Protein AF-A0A1J3ETH7-F1 (afdb_monomer)

Foldseek 3Di:
DVVVVVVCVVPPDDPDPDPDPDPDDPPPVPPPPPLPVVCVQPVPDDPPADEAELVCCVVPDLVVQLAHQHYEAECDADQEVLVVCVVSNHQQHQYYAHYQHANHQEHDEDDPPPPPRSNQLVRHAEYHYEQHANHAEPYPQPDDRSNPNHNYYYYYNHPNHNDYGD

Structure (mmCIF, N/CA/C/O backbone):
data_AF-A0A1J3ETH7-F1
#
_entry.id   AF-A0A1J3ETH7-F1
#
loop_
_atom_site.group_PDB
_atom_site.id
_atom_site.type_symbol
_atom_site.label_atom_id
_atom_site.label_alt_id
_atom_sit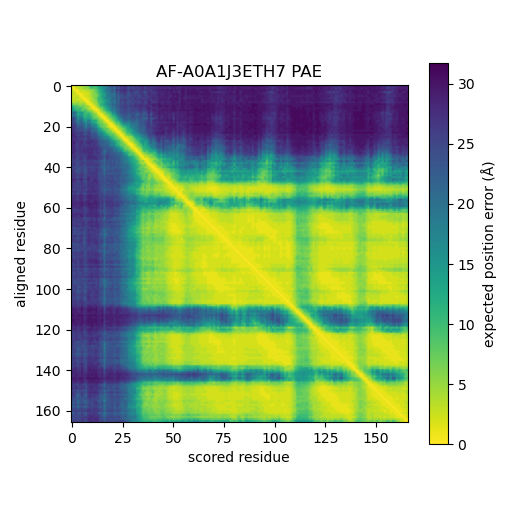e.label_comp_id
_atom_site.label_asym_id
_atom_site.label_entity_id
_atom_site.label_seq_id
_atom_site.pdbx_PDB_ins_code
_atom_site.Cartn_x
_atom_site.Cartn_y
_atom_site.Cartn_z
_atom_site.occupancy
_atom_site.B_iso_or_equiv
_atom_site.auth_seq_id
_atom_site.auth_comp_id
_atom_site.auth_asym_id
_atom_site.auth_atom_id
_atom_site.pdbx_PDB_model_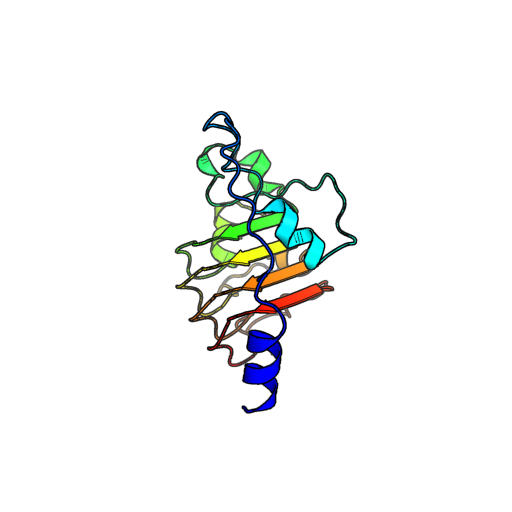num
ATOM 1 N N . TRP A 1 1 ? -3.336 -24.137 -30.878 1.00 49.41 1 TRP A N 1
ATOM 2 C CA . TRP A 1 1 ? -3.642 -23.122 -31.910 1.00 49.41 1 TRP A CA 1
ATOM 3 C C . TRP A 1 1 ? -4.852 -23.466 -32.776 1.00 49.41 1 TRP A C 1
ATOM 5 O O . TRP A 1 1 ? -5.642 -22.566 -33.024 1.00 49.41 1 TRP A O 1
ATOM 15 N N . SER A 1 2 ? -5.072 -24.723 -33.181 1.00 51.44 2 SER A N 1
ATOM 16 C CA . SER A 1 2 ? -6.258 -25.099 -33.978 1.00 51.44 2 SER A CA 1
ATOM 17 C C . SER A 1 2 ? -7.585 -25.010 -33.206 1.00 51.44 2 SER A C 1
ATOM 19 O O . SER A 1 2 ? -8.550 -24.473 -33.730 1.00 51.44 2 SER A O 1
ATOM 21 N N . GLN A 1 3 ? -7.599 -25.400 -31.926 1.00 45.50 3 GLN A N 1
ATOM 22 C CA . GLN A 1 3 ? -8.806 -25.363 -31.079 1.00 45.50 3 GLN A CA 1
ATOM 23 C C . GLN A 1 3 ? -9.311 -23.940 -30.767 1.00 45.50 3 GLN A C 1
ATOM 25 O O . GLN A 1 3 ? -10.499 -23.734 -30.568 1.00 45.50 3 GLN A O 1
ATOM 30 N N . ILE A 1 4 ? -8.430 -22.931 -30.777 1.00 52.50 4 ILE A N 1
ATOM 31 C CA . ILE A 1 4 ? -8.812 -21.529 -30.515 1.00 52.50 4 ILE A CA 1
ATOM 32 C C . ILE A 1 4 ? -9.538 -20.921 -31.726 1.00 52.50 4 ILE A C 1
ATOM 34 O O . ILE A 1 4 ? -10.464 -20.133 -31.563 1.00 52.50 4 ILE A O 1
ATOM 38 N N . LYS A 1 5 ? -9.150 -21.307 -32.950 1.00 57.06 5 LYS A N 1
ATOM 39 C CA . LYS A 1 5 ? -9.816 -20.839 -34.177 1.00 57.06 5 LYS A CA 1
ATOM 40 C C . LYS A 1 5 ? -11.218 -21.426 -34.336 1.00 57.06 5 LYS A C 1
ATOM 42 O O . LYS A 1 5 ? -12.090 -20.752 -34.869 1.00 57.06 5 LYS A O 1
ATOM 47 N N . GLU A 1 6 ? -11.430 -22.646 -33.855 1.00 52.25 6 GLU A N 1
ATOM 48 C CA . GLU A 1 6 ? -12.721 -23.334 -33.930 1.00 52.25 6 GLU A CA 1
ATOM 49 C C . GLU A 1 6 ? -13.767 -22.677 -33.009 1.00 52.25 6 GLU A C 1
ATOM 51 O O . GLU A 1 6 ? -14.891 -22.425 -33.441 1.00 52.25 6 GLU A O 1
ATOM 56 N N . CYS A 1 7 ? -13.365 -22.243 -31.806 1.00 49.44 7 CYS A N 1
ATOM 57 C CA . CYS A 1 7 ? -14.231 -21.472 -30.903 1.00 49.44 7 CYS A CA 1
ATOM 58 C C . CYS A 1 7 ? -14.661 -20.106 -31.474 1.00 49.44 7 CYS A C 1
ATOM 60 O O . CYS A 1 7 ? -15.768 -19.653 -31.197 1.00 49.44 7 CYS A O 1
ATOM 62 N N . LEU A 1 8 ? -13.813 -19.455 -32.280 1.00 53.03 8 LEU A N 1
ATOM 63 C CA . LEU A 1 8 ? -14.123 -18.163 -32.913 1.00 53.03 8 LEU A CA 1
ATOM 64 C C . LEU A 1 8 ? -15.029 -18.299 -34.147 1.00 53.03 8 LEU A C 1
ATOM 66 O O . LEU A 1 8 ? -15.673 -17.331 -34.538 1.00 53.03 8 LEU A O 1
ATOM 70 N N . ALA A 1 9 ? -15.084 -19.482 -34.762 1.00 60.03 9 ALA A N 1
ATOM 71 C CA . ALA A 1 9 ? -15.907 -19.735 -35.943 1.00 60.03 9 ALA A CA 1
ATOM 72 C C . ALA A 1 9 ? -17.352 -20.145 -35.599 1.00 60.03 9 ALA A C 1
ATOM 74 O O . ALA A 1 9 ? -18.245 -19.930 -36.414 1.00 60.03 9 ALA A O 1
ATOM 75 N N . MET A 1 10 ? -17.595 -20.721 -34.412 1.00 49.00 10 MET A N 1
ATOM 76 C CA . MET A 1 10 ? -18.926 -21.210 -34.012 1.00 49.00 10 MET A CA 1
ATOM 77 C C . MET A 1 10 ? -19.782 -20.201 -33.224 1.00 49.00 10 MET A C 1
ATOM 79 O O . MET A 1 10 ? -20.972 -20.446 -33.057 1.00 49.00 10 MET A O 1
ATOM 83 N N . ASN A 1 11 ? -19.225 -19.064 -32.789 1.00 53.97 11 ASN A N 1
ATOM 84 C CA . ASN A 1 11 ? -19.966 -17.977 -32.131 1.00 53.97 11 ASN A CA 1
ATOM 85 C C . ASN A 1 11 ? -19.739 -16.647 -32.872 1.00 53.97 11 ASN A C 1
ATOM 87 O O . ASN A 1 11 ? -18.816 -15.909 -32.525 1.00 53.97 11 ASN A O 1
ATOM 91 N N . PRO A 1 12 ? -20.556 -16.304 -33.887 1.00 49.19 12 PRO A N 1
ATOM 92 C CA . PRO A 1 12 ? -20.495 -14.980 -34.507 1.00 49.19 12 PRO A CA 1
ATOM 93 C C . PRO A 1 12 ? -21.038 -13.877 -33.584 1.00 49.19 12 PRO A C 1
ATOM 95 O O . PRO A 1 12 ? -20.767 -12.702 -33.814 1.00 49.19 12 PRO A O 1
ATOM 98 N N . GLU A 1 13 ? -21.743 -14.239 -32.510 1.00 48.03 13 GLU A N 1
ATOM 99 C CA . GLU A 1 13 ? -22.088 -13.323 -31.426 1.00 48.03 13 GLU A CA 1
ATOM 100 C C . GLU A 1 13 ? -21.038 -13.421 -30.320 1.00 48.03 13 GLU A C 1
ATOM 102 O O . GLU A 1 13 ? -21.177 -14.144 -29.332 1.00 48.03 13 GLU A O 1
ATOM 107 N N . GLY A 1 14 ? -19.945 -12.678 -30.506 1.00 40.25 14 GLY A N 1
ATOM 108 C CA . GLY A 1 14 ? -19.136 -12.249 -29.374 1.00 40.25 14 GLY A CA 1
ATOM 109 C C . GLY A 1 14 ? -20.053 -11.578 -28.354 1.00 40.25 14 GLY A C 1
ATOM 110 O O . GLY A 1 14 ? -20.949 -10.828 -28.734 1.00 40.25 14 GLY A O 1
ATOM 111 N N . SER A 1 15 ? -19.851 -11.883 -27.072 1.00 41.44 15 SER A N 1
ATOM 112 C CA . SER A 1 15 ? -20.578 -11.294 -25.946 1.00 41.44 15 SER A CA 1
ATOM 113 C C . SER A 1 15 ? -20.813 -9.800 -26.179 1.00 41.44 15 SER A C 1
ATOM 115 O O . SER A 1 15 ? -19.873 -9.003 -26.146 1.00 41.44 15 SER A O 1
ATOM 117 N N . ASN A 1 16 ? -22.066 -9.463 -26.485 1.00 34.25 16 ASN A N 1
ATOM 118 C CA . ASN A 1 16 ? -22.495 -8.130 -26.867 1.00 34.25 16 ASN A CA 1
ATOM 119 C C . ASN A 1 16 ? -22.172 -7.141 -25.741 1.00 34.2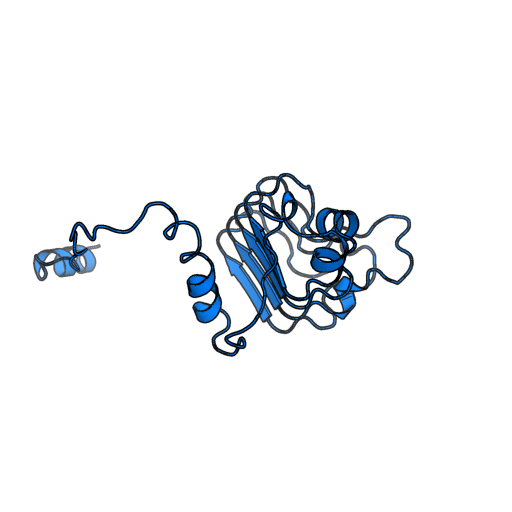5 16 ASN A C 1
ATOM 121 O O . ASN A 1 16 ? -22.785 -7.171 -24.674 1.00 34.25 16 ASN A O 1
ATOM 125 N N . PHE A 1 17 ? -21.235 -6.229 -25.997 1.00 31.44 17 PHE A N 1
ATOM 126 C CA . PHE A 1 17 ? -21.216 -4.946 -25.309 1.00 31.44 17 PHE A CA 1
ATOM 127 C C . PHE A 1 17 ? -22.456 -4.180 -25.772 1.00 31.44 17 PHE A C 1
ATOM 129 O O . PHE A 1 17 ? -22.532 -3.728 -26.914 1.00 31.44 17 PHE A O 1
ATOM 136 N N . SER A 1 18 ? -23.457 -4.083 -24.900 1.00 33.97 18 SER A N 1
ATOM 137 C CA . SER A 1 18 ? -24.634 -3.257 -25.151 1.00 33.97 18 SER A CA 1
ATOM 138 C C . SER A 1 18 ? -24.224 -1.784 -25.158 1.00 33.97 18 SER A C 1
ATOM 140 O O . SER A 1 18 ? -24.093 -1.163 -24.108 1.00 33.97 18 SER A O 1
ATOM 142 N N . ASN A 1 19 ? -24.044 -1.220 -26.353 1.00 38.97 19 ASN A N 1
ATOM 143 C CA . ASN A 1 19 ? -24.020 0.222 -26.572 1.00 38.97 19 ASN A CA 1
ATOM 144 C C . ASN A 1 19 ? -25.466 0.740 -26.585 1.00 38.97 19 ASN A C 1
ATOM 146 O O . ASN A 1 19 ? -26.076 0.888 -27.645 1.00 38.97 19 ASN A O 1
ATOM 150 N N . GLN A 1 20 ? -26.030 1.002 -25.409 1.00 33.03 20 GLN A N 1
ATOM 151 C CA . GLN A 1 20 ? -27.179 1.899 -25.272 1.00 33.03 20 GLN A CA 1
ATOM 152 C C . GLN A 1 20 ? -26.653 3.258 -24.787 1.00 33.03 20 GLN A C 1
ATOM 154 O O . GLN A 1 20 ? -25.864 3.279 -23.843 1.00 33.03 20 GLN A O 1
ATOM 159 N N . PRO A 1 21 ? -27.044 4.390 -25.403 1.00 35.97 21 PRO A N 1
ATOM 160 C CA . PRO A 1 21 ? -26.697 5.703 -24.885 1.00 35.97 21 PRO A CA 1
ATOM 161 C C . PRO A 1 21 ? -27.645 6.005 -23.724 1.00 35.97 21 PRO A C 1
ATOM 163 O O . PRO A 1 21 ? -28.714 6.591 -23.905 1.00 35.97 21 PRO A O 1
ATOM 166 N N . GLU A 1 22 ? -27.283 5.547 -22.531 1.00 35.84 22 GLU A N 1
ATOM 167 C CA . GLU A 1 22 ? -27.971 5.946 -21.313 1.00 35.84 22 GLU A CA 1
ATOM 168 C C . GLU A 1 22 ? -27.551 7.389 -21.004 1.00 35.84 22 GLU A C 1
ATOM 170 O O . GLU A 1 22 ? -26.374 7.708 -20.860 1.00 35.84 22 GLU A O 1
ATOM 175 N N . LYS A 1 23 ? -28.520 8.308 -21.036 1.00 45.91 23 LYS A N 1
ATOM 176 C CA . LYS A 1 23 ? -28.316 9.703 -20.644 1.00 45.91 23 LYS A CA 1
ATOM 177 C C . LYS A 1 23 ? -28.103 9.739 -19.135 1.00 45.91 23 LYS A C 1
ATOM 179 O O . LYS A 1 23 ? -29.077 9.793 -18.388 1.00 45.91 23 LYS A O 1
ATOM 184 N N . THR A 1 24 ? -26.855 9.728 -18.702 1.00 31.91 24 THR A N 1
ATOM 185 C CA . THR A 1 24 ? -26.482 9.878 -17.296 1.00 31.91 24 THR A CA 1
ATOM 186 C C . THR A 1 24 ? -25.754 11.196 -17.089 1.00 31.91 24 THR A C 1
ATOM 188 O O . THR A 1 24 ? -24.797 11.524 -17.785 1.00 31.91 24 THR A O 1
ATOM 191 N N . ASP A 1 25 ? -26.257 11.985 -16.139 1.00 36.97 25 ASP A N 1
ATOM 192 C CA . ASP A 1 25 ? -25.649 13.230 -15.685 1.00 36.97 25 ASP A CA 1
ATOM 193 C C . ASP A 1 25 ? -24.149 13.026 -15.402 1.00 36.97 25 ASP A C 1
ATOM 195 O O . ASP A 1 25 ? -23.772 12.220 -14.540 1.00 36.97 25 ASP A O 1
ATOM 199 N N . GLU A 1 26 ? -23.311 13.817 -16.087 1.00 38.69 26 GLU A N 1
ATOM 200 C CA . GLU A 1 26 ? -21.830 13.811 -16.112 1.00 38.69 26 GLU A CA 1
ATOM 201 C C . GLU A 1 26 ? -21.140 13.855 -14.731 1.00 38.69 26 GLU A C 1
ATOM 203 O O . GLU A 1 26 ? -19.913 13.804 -14.625 1.00 38.69 26 GLU A O 1
ATOM 208 N N . LYS A 1 27 ? -21.899 13.952 -13.638 1.00 36.97 27 LYS A N 1
ATOM 209 C CA . LYS A 1 27 ? -21.380 14.078 -12.276 1.00 36.97 27 LYS A CA 1
ATOM 210 C C . LYS A 1 27 ? -21.296 12.754 -11.506 1.00 36.97 27 LYS A C 1
ATOM 212 O O . LYS A 1 27 ? -20.643 12.721 -10.466 1.00 36.97 27 LYS A O 1
ATOM 217 N N . SER A 1 28 ? -21.909 11.672 -11.994 1.00 33.81 28 SER A N 1
ATOM 218 C CA . SER A 1 28 ? -22.014 10.397 -11.254 1.00 33.81 28 SER A CA 1
ATOM 219 C C . SER A 1 28 ? -21.065 9.281 -11.732 1.00 33.81 28 SER A C 1
ATOM 221 O O . SER A 1 28 ? -20.721 8.392 -10.953 1.00 33.81 28 SER A O 1
ATOM 223 N N . GLU A 1 29 ? -20.526 9.364 -12.952 1.00 36.09 29 GLU A N 1
ATOM 224 C CA . GLU A 1 29 ? -19.730 8.281 -13.567 1.00 36.09 29 GLU A CA 1
ATOM 225 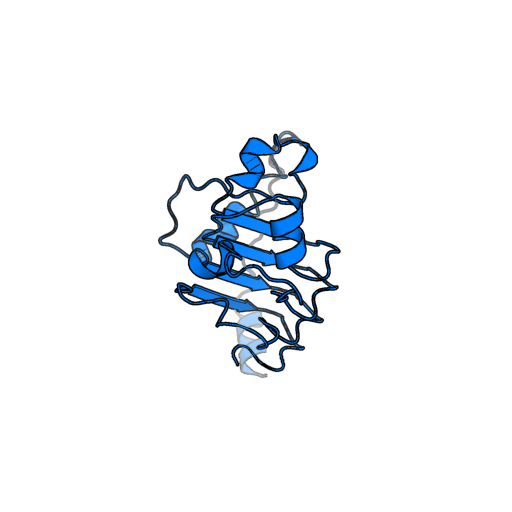C C . GLU A 1 29 ? -18.287 8.145 -13.045 1.00 36.09 29 GLU A C 1
ATOM 227 O O . GLU A 1 29 ? -17.613 7.147 -13.299 1.00 36.09 29 GLU A O 1
ATOM 232 N N . LYS A 1 30 ? -17.788 9.091 -12.240 1.00 35.44 30 LYS A N 1
ATOM 233 C CA . LYS A 1 30 ? -16.411 9.033 -11.705 1.00 35.44 30 LYS A CA 1
ATOM 234 C C . LYS A 1 30 ? -16.260 8.345 -10.348 1.00 35.44 30 LYS A C 1
ATOM 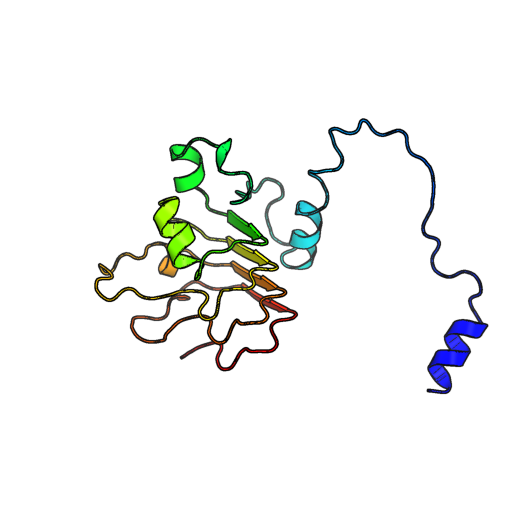236 O O . LYS A 1 30 ? -15.156 8.346 -9.800 1.00 35.44 30 LYS A O 1
ATOM 241 N N . LEU A 1 31 ? -17.328 7.788 -9.778 1.00 37.19 31 LEU A N 1
ATOM 242 C CA . LEU A 1 31 ? -17.300 7.216 -8.423 1.00 37.19 31 LEU A CA 1
ATOM 243 C C . LEU A 1 31 ? -17.563 5.703 -8.357 1.00 37.19 31 LEU A C 1
ATOM 245 O O . LEU A 1 31 ? -17.271 5.093 -7.334 1.00 37.19 31 LEU A O 1
ATOM 249 N N . VAL A 1 32 ? -18.047 5.068 -9.430 1.00 37.31 32 VAL A N 1
ATOM 250 C CA . VAL A 1 32 ? -18.640 3.716 -9.328 1.00 37.31 32 VAL A CA 1
ATOM 251 C C . VAL A 1 32 ? -17.680 2.568 -9.698 1.00 37.31 32 VAL A C 1
ATOM 253 O O . VAL A 1 32 ? -17.891 1.429 -9.290 1.00 37.31 32 VAL A O 1
ATOM 256 N N . HIS A 1 33 ? -16.558 2.821 -10.381 1.00 39.94 33 HIS A N 1
ATOM 257 C CA . HIS A 1 33 ? -15.717 1.723 -10.901 1.00 39.94 33 HIS A CA 1
ATOM 258 C C . HIS A 1 33 ? -14.588 1.222 -9.992 1.00 39.94 33 HIS A C 1
ATOM 260 O O . HIS A 1 33 ? -13.971 0.201 -10.301 1.00 39.94 33 HIS A O 1
ATOM 266 N N . HIS A 1 34 ? -14.319 1.872 -8.860 1.00 45.06 34 HIS A N 1
ATOM 267 C CA . HIS A 1 34 ? -13.331 1.348 -7.913 1.00 45.06 34 HIS A CA 1
ATOM 268 C C . HIS A 1 34 ? -13.966 0.348 -6.933 1.00 45.06 34 HIS A C 1
ATOM 270 O O . HIS A 1 34 ? -13.467 -0.767 -6.820 1.00 45.06 34 HIS A O 1
ATOM 276 N N . GLY A 1 35 ? -15.133 0.668 -6.356 1.00 43.31 35 GLY A N 1
ATOM 277 C CA . GLY A 1 35 ? -15.841 -0.147 -5.351 1.00 43.31 35 GLY A CA 1
ATOM 278 C C . GLY A 1 35 ? -16.080 -1.625 -5.712 1.00 43.31 35 GLY A C 1
ATOM 279 O O . GLY A 1 35 ? -15.999 -2.502 -4.856 1.00 43.31 35 GLY A O 1
ATOM 280 N N . SER A 1 36 ? -16.358 -1.919 -6.987 1.00 50.22 36 SER A N 1
ATOM 281 C CA . SER A 1 36 ? -16.777 -3.258 -7.437 1.00 50.22 36 SER A CA 1
ATOM 282 C C . SER A 1 36 ? -15.611 -4.225 -7.701 1.00 50.22 36 SER A C 1
ATOM 284 O O . SER A 1 36 ? -15.762 -5.432 -7.519 1.00 50.22 36 SER A O 1
ATOM 286 N N . ARG A 1 37 ? -14.409 -3.720 -8.034 1.00 49.53 37 ARG A N 1
ATOM 287 C CA . ARG A 1 37 ? -13.204 -4.567 -8.177 1.00 49.53 37 ARG A CA 1
ATOM 288 C C . ARG A 1 37 ? -12.745 -5.155 -6.833 1.00 49.53 37 ARG A C 1
ATOM 290 O O . ARG A 1 37 ? -12.090 -6.191 -6.817 1.00 49.53 37 ARG A O 1
ATOM 297 N N . TYR A 1 38 ? -13.127 -4.534 -5.714 1.00 56.16 38 TYR A N 1
ATOM 298 C CA . TYR A 1 38 ? -12.714 -4.930 -4.363 1.00 56.16 38 TYR A CA 1
ATOM 299 C C . TYR A 1 38 ? -13.449 -6.167 -3.824 1.00 56.16 38 TYR A C 1
ATOM 301 O O . TYR A 1 38 ? -12.812 -7.031 -3.228 1.00 56.16 38 TYR A O 1
ATOM 309 N N . ARG A 1 39 ? -14.756 -6.319 -4.097 1.00 51.53 39 ARG A N 1
ATOM 310 C CA . ARG A 1 39 ? -15.530 -7.517 -3.694 1.00 51.53 39 ARG A CA 1
ATOM 311 C C . ARG A 1 39 ? -15.085 -8.796 -4.391 1.00 51.53 39 ARG A C 1
ATOM 313 O O . ARG A 1 39 ? -15.309 -9.879 -3.868 1.00 51.53 39 ARG A O 1
ATOM 320 N N . VAL A 1 40 ? -14.483 -8.681 -5.574 1.00 54.47 40 VAL A N 1
ATOM 321 C CA . VAL A 1 40 ? -13.952 -9.845 -6.299 1.00 54.47 40 VAL A CA 1
ATOM 322 C C . VAL A 1 40 ? -12.801 -10.490 -5.520 1.00 54.47 40 VAL A C 1
ATOM 324 O O . VAL A 1 40 ? -12.620 -11.700 -5.587 1.00 54.47 40 VAL A O 1
ATOM 327 N N . LEU A 1 41 ? -12.043 -9.689 -4.768 1.00 50.84 41 LEU A N 1
ATOM 328 C CA . LEU A 1 41 ? -10.837 -10.120 -4.059 1.00 50.84 41 LEU A CA 1
ATOM 329 C C . LEU A 1 41 ? -11.088 -10.382 -2.573 1.00 50.84 41 LEU A C 1
ATOM 331 O O . LEU A 1 41 ? -10.441 -11.249 -1.994 1.00 50.84 41 LEU A O 1
ATOM 335 N N . ASP A 1 42 ? -12.040 -9.667 -1.972 1.00 59.69 42 ASP A N 1
ATOM 336 C CA . ASP A 1 42 ? -12.538 -9.965 -0.634 1.00 59.69 42 ASP A CA 1
ATOM 337 C C . ASP A 1 42 ? -14.076 -9.918 -0.595 1.00 59.69 42 ASP A C 1
ATOM 339 O O . ASP A 1 42 ? -14.665 -8.879 -0.285 1.00 59.69 42 ASP A O 1
ATOM 343 N N . PRO A 1 43 ? -14.754 -11.034 -0.917 1.00 63.97 43 PRO A N 1
ATOM 344 C CA . PRO A 1 43 ? -16.214 -11.113 -0.886 1.00 63.97 43 PRO A CA 1
ATOM 345 C C . PRO A 1 43 ? -16.800 -10.911 0.516 1.00 63.97 43 PRO A C 1
ATOM 347 O O . PRO A 1 43 ? -17.975 -10.569 0.647 1.00 63.97 43 PRO A O 1
ATOM 350 N N . GLU A 1 44 ? -15.987 -11.132 1.553 1.00 65.75 44 GLU A N 1
ATOM 351 C CA . GLU A 1 44 ? -16.372 -11.023 2.961 1.00 65.75 44 GLU A CA 1
ATOM 352 C C . GLU A 1 44 ? -16.292 -9.582 3.477 1.00 65.75 44 GLU A C 1
ATOM 354 O O . GLU A 1 44 ? -16.709 -9.313 4.605 1.00 65.75 44 GLU A O 1
ATOM 359 N N . VAL A 1 45 ? -15.781 -8.643 2.670 1.00 67.62 45 VAL A N 1
ATOM 360 C CA . VAL A 1 45 ? -15.651 -7.248 3.084 1.00 67.62 45 VAL A CA 1
ATOM 361 C C . VAL A 1 45 ? -17.039 -6.627 3.342 1.00 67.62 45 VAL A C 1
ATOM 363 O O . VAL A 1 45 ? -17.935 -6.710 2.483 1.00 67.62 45 VAL A O 1
ATOM 366 N N . PRO A 1 46 ? -17.255 -6.000 4.517 1.00 66.25 46 PRO A N 1
ATOM 367 C CA . PRO A 1 46 ? -18.499 -5.303 4.824 1.00 66.25 46 PRO A CA 1
ATOM 368 C C . PRO A 1 46 ? -18.907 -4.306 3.727 1.00 66.25 46 PRO A C 1
ATOM 370 O O . PRO A 1 46 ? -18.070 -3.692 3.068 1.00 66.25 46 PRO A O 1
ATOM 373 N N . LEU A 1 47 ? -20.218 -4.170 3.506 1.00 64.94 47 LEU A N 1
ATOM 374 C CA . LEU A 1 47 ? -20.791 -3.307 2.460 1.00 64.94 47 LEU A CA 1
ATOM 375 C C . LEU A 1 47 ? -20.515 -1.817 2.676 1.00 64.94 47 LEU A C 1
ATOM 377 O O . LEU A 1 47 ? -20.358 -1.097 1.694 1.00 64.94 47 LEU A O 1
ATOM 381 N N . ASP A 1 48 ? -20.372 -1.400 3.931 1.00 72.56 48 ASP A N 1
ATOM 382 C CA . ASP A 1 48 ? -20.339 0.010 4.326 1.00 72.56 48 ASP A CA 1
ATOM 383 C C . ASP A 1 48 ? -18.939 0.474 4.758 1.00 72.56 48 ASP A C 1
ATOM 385 O O . ASP A 1 48 ? -18.795 1.347 5.614 1.00 72.56 48 ASP A O 1
ATOM 389 N N . ILE A 1 49 ? -17.884 -0.137 4.209 1.00 75.25 49 ILE A N 1
ATOM 390 C CA . ILE A 1 49 ? -16.517 0.300 4.500 1.00 75.25 49 ILE A CA 1
ATOM 391 C C . ILE A 1 49 ? -16.207 1.590 3.752 1.00 75.25 49 ILE A C 1
ATOM 393 O O . ILE A 1 49 ? -16.268 1.647 2.523 1.00 75.25 49 ILE A O 1
ATOM 397 N N . ASP A 1 50 ? -15.794 2.601 4.510 1.00 83.19 50 ASP A N 1
ATOM 398 C CA . ASP A 1 50 ? -15.192 3.799 3.951 1.00 83.19 50 ASP A CA 1
ATOM 399 C C . ASP A 1 50 ? -13.740 3.532 3.536 1.00 83.19 50 ASP A C 1
ATOM 401 O O . ASP A 1 50 ? -12.902 3.158 4.360 1.00 83.19 50 ASP A O 1
ATOM 405 N N . ILE A 1 51 ? -13.455 3.722 2.247 1.00 85.56 51 ILE A N 1
ATOM 406 C CA . ILE A 1 51 ? -12.111 3.599 1.682 1.00 85.56 51 ILE A CA 1
ATOM 407 C C . ILE A 1 51 ? -11.617 4.995 1.326 1.00 85.56 51 ILE A C 1
ATOM 409 O O . ILE A 1 51 ? -12.100 5.622 0.380 1.00 85.56 51 ILE A O 1
ATOM 413 N N . VAL A 1 52 ? -10.590 5.450 2.034 1.00 88.62 52 VAL A N 1
ATOM 414 C CA . VAL A 1 52 ? -9.980 6.753 1.787 1.00 88.62 52 VAL A CA 1
ATOM 415 C C . VAL A 1 52 ? -9.062 6.675 0.570 1.00 88.62 52 VAL A C 1
ATOM 417 O O . VAL A 1 52 ? -8.037 5.991 0.580 1.00 88.62 52 VAL A O 1
ATOM 420 N N . ASP A 1 53 ? -9.425 7.392 -0.492 1.00 86.88 53 ASP A N 1
ATOM 421 C CA . ASP A 1 53 ? -8.596 7.556 -1.688 1.00 86.88 53 ASP A CA 1
ATOM 422 C C . ASP A 1 53 ? -7.608 8.713 -1.497 1.00 86.88 53 ASP A C 1
ATOM 424 O O . ASP A 1 53 ? -7.987 9.885 -1.420 1.00 86.88 53 ASP A O 1
ATOM 428 N N . THR A 1 54 ? -6.318 8.382 -1.467 1.00 82.81 54 THR A N 1
ATOM 429 C CA . THR A 1 54 ? -5.224 9.352 -1.300 1.00 82.81 54 THR A CA 1
ATOM 430 C C . THR A 1 54 ? -5.140 10.398 -2.412 1.00 82.81 54 THR A C 1
ATOM 432 O O . THR A 1 54 ? -4.591 11.469 -2.175 1.00 82.81 54 THR A O 1
ATOM 435 N N . LYS A 1 55 ? -5.715 10.157 -3.600 1.00 80.44 55 LYS A N 1
ATOM 436 C CA . LYS A 1 55 ? -5.818 11.183 -4.655 1.00 80.44 55 LYS A CA 1
ATOM 437 C C . LYS A 1 55 ? -6.865 12.255 -4.347 1.00 80.44 55 LYS A C 1
ATOM 439 O O . LYS A 1 55 ? -6.753 13.370 -4.845 1.00 80.44 55 LYS A O 1
ATOM 444 N N . ARG A 1 56 ? -7.895 11.913 -3.568 1.00 69.94 56 ARG A N 1
ATOM 445 C CA . ARG A 1 56 ? -9.023 12.797 -3.215 1.00 69.94 56 ARG A CA 1
ATOM 446 C C . ARG A 1 56 ? -8.906 13.367 -1.802 1.00 69.94 56 ARG A C 1
ATOM 448 O O . ARG A 1 56 ? -9.794 14.078 -1.345 1.00 69.94 56 ARG A O 1
ATOM 455 N N . SER A 1 57 ? -7.810 13.065 -1.110 1.00 67.44 57 SER A N 1
ATOM 456 C CA . SER A 1 57 ? -7.589 13.450 0.283 1.00 67.44 57 SER A CA 1
ATOM 457 C C . SER A 1 57 ? -7.521 14.966 0.493 1.00 67.44 57 SER A C 1
ATOM 459 O O . SER A 1 57 ? -7.794 15.427 1.591 1.00 67.44 57 SER A O 1
ATOM 461 N N . VAL A 1 58 ? -7.239 15.761 -0.543 1.00 64.38 58 VAL A N 1
ATOM 462 C CA . VAL A 1 58 ? -7.197 17.234 -0.449 1.00 64.38 58 VAL A CA 1
ATOM 463 C C . VAL A 1 58 ? -8.545 17.828 -0.005 1.00 64.38 58 VAL A C 1
ATOM 465 O O . VAL A 1 58 ? -8.570 18.879 0.631 1.00 64.38 58 VAL A O 1
ATOM 468 N N . ASP A 1 59 ? -9.651 17.124 -0.269 1.00 68.62 59 ASP A N 1
ATOM 469 C CA . ASP A 1 59 ? -11.008 17.553 0.088 1.00 68.62 59 ASP A CA 1
ATOM 470 C C . ASP A 1 59 ? -11.479 17.008 1.451 1.00 68.62 59 ASP A C 1
ATOM 472 O O . ASP A 1 59 ? -12.516 17.422 1.974 1.00 68.62 59 ASP A O 1
ATOM 476 N N . LEU A 1 60 ? -10.731 16.067 2.036 1.00 67.62 60 LEU A N 1
ATOM 477 C CA . LEU A 1 60 ? -11.070 15.403 3.291 1.00 67.62 60 LEU A CA 1
ATOM 478 C C . LEU A 1 60 ? -10.273 16.039 4.437 1.00 67.62 60 LEU A C 1
ATOM 480 O O . LEU A 1 60 ? -9.070 16.268 4.346 1.00 67.62 60 LEU A O 1
ATOM 484 N N . GLY A 1 61 ? -10.938 16.340 5.553 1.00 80.00 61 GLY A N 1
ATOM 485 C CA . GLY A 1 61 ? -10.263 16.907 6.720 1.00 80.00 61 GLY A CA 1
ATOM 486 C C . GLY A 1 61 ? -9.143 15.988 7.226 1.00 80.00 61 GLY A C 1
ATOM 487 O O . GLY A 1 61 ? -9.310 14.772 7.301 1.00 80.00 61 GLY A O 1
ATOM 488 N N . LYS A 1 62 ? -8.005 16.559 7.629 1.00 82.69 62 LYS A N 1
ATOM 489 C CA . LYS A 1 62 ? -6.835 15.803 8.118 1.00 82.69 62 LYS A CA 1
ATOM 490 C C . LYS A 1 62 ? -7.172 14.809 9.246 1.00 82.69 62 LYS A C 1
ATOM 492 O O . LYS A 1 62 ? -6.660 13.690 9.274 1.00 82.69 62 LYS A O 1
ATOM 497 N N . ASP A 1 63 ? -8.079 15.193 10.140 1.00 86.56 63 ASP A N 1
ATOM 498 C CA . ASP A 1 63 ? -8.545 14.353 11.253 1.00 86.56 63 ASP A CA 1
ATOM 499 C C . ASP A 1 63 ? -9.353 13.133 10.798 1.00 86.56 63 ASP A C 1
ATOM 501 O O . ASP A 1 63 ? -9.400 12.124 11.498 1.00 86.56 63 ASP A O 1
ATOM 505 N N . TYR A 1 64 ? -10.004 13.225 9.638 1.00 87.50 64 TYR A N 1
ATOM 506 C CA . TYR A 1 64 ? -10.720 12.113 9.026 1.00 87.50 64 TYR A CA 1
ATOM 507 C C . TYR A 1 64 ? -9.734 11.125 8.407 1.00 87.50 64 TYR A C 1
ATOM 509 O O . TYR A 1 64 ? -9.754 9.938 8.717 1.00 87.50 64 TYR A O 1
ATOM 517 N N . ILE A 1 65 ? -8.808 11.640 7.594 1.00 88.44 65 ILE A N 1
ATOM 518 C CA . ILE A 1 65 ? -7.832 10.823 6.867 1.00 88.44 65 ILE A CA 1
ATOM 519 C C . ILE A 1 65 ? -6.911 10.065 7.831 1.00 88.44 65 ILE A C 1
ATOM 521 O O . ILE A 1 65 ? -6.632 8.889 7.617 1.00 88.44 65 ILE A O 1
ATOM 525 N N . SER A 1 66 ? -6.464 10.703 8.916 1.00 90.06 66 SER A N 1
ATOM 526 C CA . SER A 1 66 ? -5.595 10.055 9.914 1.00 90.06 66 SER A CA 1
ATOM 527 C C . SER A 1 66 ? -6.250 8.860 10.624 1.00 90.06 66 SER A C 1
ATOM 529 O O . SER A 1 66 ? -5.545 7.992 11.143 1.00 90.06 66 SER A O 1
ATOM 531 N N . LYS A 1 67 ? -7.588 8.779 10.614 1.00 90.31 67 LYS A N 1
ATOM 532 C CA . LYS A 1 67 ? -8.381 7.678 11.187 1.00 90.31 67 LYS A CA 1
ATOM 533 C C . LYS A 1 67 ? -8.773 6.611 10.162 1.00 90.31 67 LYS A C 1
ATOM 535 O O . LYS A 1 67 ? -9.513 5.697 10.513 1.00 90.31 67 LYS A O 1
ATOM 540 N N . ALA A 1 68 ? -8.304 6.719 8.919 1.00 89.56 68 ALA A N 1
ATOM 541 C CA . ALA A 1 68 ? -8.628 5.761 7.872 1.00 89.56 68 ALA A CA 1
ATOM 542 C C . ALA A 1 68 ? -8.178 4.343 8.256 1.00 89.56 68 ALA A C 1
ATOM 544 O O . ALA A 1 68 ? -7.001 4.100 8.531 1.00 89.56 68 ALA A O 1
ATOM 545 N N . GLU A 1 69 ? -9.119 3.400 8.230 1.00 91.12 69 GLU A N 1
ATOM 546 C CA . GLU A 1 69 ? -8.821 1.972 8.383 1.00 91.12 69 GLU A CA 1
ATOM 547 C C . GLU A 1 69 ? -8.590 1.288 7.029 1.00 91.12 69 GLU A C 1
ATOM 549 O O . GLU A 1 69 ? -7.890 0.280 6.955 1.00 91.12 69 GLU A O 1
ATOM 554 N N . TYR A 1 70 ? -9.144 1.838 5.948 1.00 89.12 70 TYR A N 1
ATOM 555 C CA . TYR A 1 70 ? -9.037 1.282 4.604 1.00 89.12 70 TYR A CA 1
ATOM 556 C C . TYR A 1 70 ? -8.615 2.378 3.640 1.00 89.12 70 TYR A C 1
ATOM 558 O O . TYR A 1 70 ? -9.216 3.451 3.597 1.00 89.12 70 TYR A O 1
ATOM 566 N N . VAL A 1 71 ? -7.547 2.121 2.889 1.00 90.25 71 VAL A N 1
ATOM 567 C CA . VAL A 1 71 ? -6.878 3.147 2.088 1.00 90.25 71 VAL A CA 1
ATOM 568 C C . VAL A 1 71 ? -6.626 2.638 0.679 1.00 90.25 71 VAL A C 1
ATOM 570 O O . VAL A 1 71 ? -6.083 1.551 0.481 1.00 90.25 71 VAL A O 1
ATOM 573 N N . SER A 1 72 ? -6.972 3.466 -0.304 1.00 90.56 72 SER A N 1
ATOM 574 C CA . SER A 1 72 ? -6.625 3.266 -1.706 1.00 90.56 72 SER A CA 1
ATOM 575 C C . SER A 1 72 ? -5.534 4.252 -2.129 1.00 90.56 72 SER A C 1
ATOM 577 O O . SER A 1 72 ? -5.672 5.474 -2.025 1.00 90.56 72 SER A O 1
ATOM 579 N N . VAL A 1 73 ? -4.440 3.701 -2.644 1.00 91.94 73 VAL A N 1
ATOM 580 C CA . VAL A 1 73 ? -3.285 4.408 -3.189 1.00 91.94 73 VAL A CA 1
ATOM 581 C C . VAL A 1 73 ? -3.191 4.067 -4.670 1.00 91.94 73 VAL A C 1
ATOM 583 O O . VAL A 1 73 ? -2.819 2.962 -5.044 1.00 91.94 73 VAL A O 1
ATOM 586 N N . SER A 1 74 ? -3.565 4.995 -5.545 1.00 90.56 74 SER A N 1
ATOM 587 C CA . SER A 1 74 ? -3.564 4.758 -6.993 1.00 90.56 74 SER A CA 1
ATOM 588 C C . SER A 1 74 ? -2.755 5.821 -7.712 1.00 90.56 74 SER A C 1
ATOM 590 O O . SER A 1 74 ? -2.981 7.001 -7.472 1.00 90.56 74 SER A O 1
ATOM 592 N N . GLU A 1 75 ? -1.857 5.414 -8.615 1.00 90.94 75 GLU A N 1
ATOM 593 C CA . GLU A 1 75 ? -0.984 6.304 -9.407 1.00 90.94 75 GLU A CA 1
ATOM 594 C C . GLU A 1 75 ? -0.306 7.385 -8.543 1.00 90.94 75 GLU A C 1
ATOM 596 O O . GLU A 1 75 ? -0.306 8.567 -8.885 1.00 90.94 75 GLU A O 1
ATOM 601 N N . ASN A 1 76 ? 0.207 6.984 -7.378 1.00 91.00 76 ASN A N 1
ATOM 602 C CA . ASN A 1 76 ? 0.926 7.869 -6.473 1.00 91.00 76 ASN A CA 1
ATOM 603 C C . ASN A 1 76 ? 2.416 7.914 -6.855 1.00 91.00 76 ASN A C 1
ATOM 605 O O . ASN A 1 76 ? 2.994 6.916 -7.294 1.00 91.00 76 ASN A O 1
ATOM 609 N N . GLU A 1 77 ? 3.029 9.082 -6.679 1.00 91.81 77 GLU A N 1
ATOM 610 C CA . GLU A 1 77 ? 4.426 9.349 -7.037 1.00 91.81 77 GLU A CA 1
ATOM 611 C C . GLU A 1 77 ? 5.404 9.140 -5.866 1.00 91.81 77 GLU A C 1
ATOM 613 O O . GLU A 1 77 ? 6.606 9.347 -6.034 1.00 91.81 77 GLU A O 1
ATOM 618 N N . SER A 1 78 ? 4.905 8.737 -4.692 1.00 91.69 78 SER A N 1
ATOM 619 C CA . SER A 1 78 ? 5.721 8.422 -3.517 1.00 91.69 78 SER A CA 1
ATOM 620 C C . SER A 1 78 ? 6.548 7.157 -3.725 1.00 91.69 78 SER A C 1
ATOM 622 O O . SER A 1 78 ? 6.137 6.217 -4.406 1.00 91.69 78 SER A O 1
ATOM 624 N N . GLU A 1 79 ? 7.698 7.108 -3.060 1.00 91.88 79 GLU A N 1
ATOM 625 C CA . GLU A 1 79 ? 8.640 5.984 -3.137 1.00 91.88 79 GLU A CA 1
ATOM 626 C C . GLU A 1 79 ? 8.185 4.756 -2.332 1.00 91.88 79 GLU A C 1
ATOM 628 O O . GLU A 1 79 ? 8.643 3.648 -2.593 1.00 91.88 79 GLU A O 1
ATOM 633 N N . SER A 1 80 ? 7.281 4.933 -1.362 1.00 90.94 80 SER A N 1
ATOM 634 C CA . SER A 1 80 ? 6.719 3.846 -0.550 1.00 90.94 80 SER A CA 1
ATOM 635 C C . SER A 1 80 ? 5.362 4.227 0.045 1.00 90.94 80 SER A C 1
ATOM 637 O O . SER A 1 80 ? 5.037 5.408 0.193 1.00 90.94 80 SER A O 1
ATOM 639 N N . VAL A 1 81 ? 4.586 3.221 0.448 1.00 91.19 81 VAL A N 1
ATOM 640 C CA . VAL A 1 81 ? 3.334 3.393 1.202 1.00 91.19 81 VAL A CA 1
ATOM 641 C C . VAL A 1 81 ? 3.609 3.943 2.602 1.00 91.19 81 VAL A C 1
ATOM 643 O O . VAL A 1 81 ? 2.835 4.754 3.107 1.00 91.19 81 VAL A O 1
ATOM 646 N N . SER A 1 82 ? 4.746 3.584 3.210 1.00 88.12 82 SER A N 1
ATOM 647 C CA . SER A 1 82 ? 5.157 4.117 4.515 1.00 88.12 82 SER A CA 1
ATOM 648 C C . SER A 1 82 ? 5.212 5.649 4.531 1.00 88.12 82 SER A C 1
ATOM 650 O O . SER A 1 82 ? 4.799 6.264 5.513 1.00 88.12 82 SER A O 1
ATOM 652 N N . LEU A 1 83 ? 5.702 6.283 3.457 1.00 88.69 83 LEU A N 1
ATOM 653 C CA . LEU A 1 83 ? 5.755 7.747 3.358 1.00 88.69 83 LEU A CA 1
ATOM 654 C C . LEU A 1 83 ? 4.357 8.368 3.341 1.00 88.69 83 LEU A C 1
ATOM 656 O O . LEU A 1 83 ? 4.113 9.332 4.061 1.00 88.69 83 LEU A O 1
ATOM 660 N N . ILE A 1 84 ? 3.436 7.759 2.598 1.00 90.75 84 ILE A N 1
ATOM 661 C CA . ILE A 1 84 ? 2.040 8.192 2.495 1.00 90.75 84 ILE A CA 1
ATOM 662 C C . ILE A 1 84 ? 1.358 8.099 3.864 1.00 90.75 84 ILE A C 1
ATOM 664 O O . ILE A 1 84 ? 0.747 9.056 4.335 1.00 90.75 84 ILE A O 1
ATOM 668 N N . PHE A 1 85 ? 1.501 6.964 4.552 1.00 89.69 85 PHE A N 1
ATOM 669 C CA . PHE A 1 85 ? 0.906 6.787 5.878 1.00 89.69 85 PHE A CA 1
ATOM 670 C C . PHE A 1 85 ? 1.469 7.783 6.896 1.00 89.69 85 PHE A C 1
ATOM 672 O O . PHE A 1 85 ? 0.718 8.298 7.723 1.00 89.69 85 PHE A O 1
ATOM 679 N N . ARG A 1 86 ? 2.766 8.113 6.818 1.00 87.12 86 ARG A N 1
ATOM 680 C CA . ARG A 1 86 ? 3.384 9.145 7.666 1.00 87.12 86 ARG A CA 1
ATOM 681 C C . ARG A 1 86 ? 2.861 10.545 7.342 1.00 87.12 86 ARG A C 1
ATOM 683 O O . ARG A 1 86 ? 2.519 11.277 8.269 1.00 87.12 86 ARG A O 1
ATOM 690 N N . GLU A 1 87 ? 2.768 10.901 6.062 1.00 87.81 87 GLU A N 1
ATOM 691 C CA . GLU A 1 87 ? 2.241 12.191 5.596 1.00 87.81 87 GLU A CA 1
ATOM 692 C C . GLU A 1 87 ? 0.827 12.438 6.135 1.00 87.81 87 GLU A C 1
ATOM 694 O O . GLU A 1 87 ? 0.547 13.478 6.739 1.00 87.81 87 GLU A O 1
ATOM 699 N N . PHE A 1 88 ? -0.037 11.433 6.002 1.00 88.56 88 PHE A N 1
ATOM 700 C CA . PHE A 1 88 ? -1.426 11.496 6.445 1.00 88.56 88 PHE A CA 1
ATOM 701 C C . PHE A 1 88 ? -1.645 11.097 7.907 1.00 88.56 88 PHE A C 1
ATOM 703 O O . PHE A 1 88 ? -2.773 11.149 8.395 1.00 88.56 88 PHE A O 1
ATOM 710 N N . GLN A 1 89 ? -0.579 10.740 8.628 1.00 89.06 89 GLN A N 1
ATOM 711 C CA . GLN A 1 89 ? -0.618 10.354 10.042 1.00 89.06 89 GLN A CA 1
ATOM 712 C C . GLN A 1 89 ? -1.564 9.169 10.305 1.00 89.06 89 GLN A C 1
ATOM 714 O O . GLN A 1 89 ? -2.183 9.080 11.364 1.00 89.06 89 GLN A O 1
ATOM 719 N N . MET A 1 90 ? -1.661 8.257 9.337 1.00 88.44 90 MET A N 1
ATOM 720 C CA . MET A 1 90 ? -2.482 7.053 9.398 1.00 88.44 90 MET A CA 1
ATOM 721 C C . MET A 1 90 ? -1.815 6.009 10.300 1.00 88.44 90 MET A C 1
ATOM 723 O O . MET A 1 90 ? -0.677 5.603 10.059 1.00 88.44 90 MET A O 1
ATOM 727 N N . ARG A 1 91 ? -2.522 5.574 11.348 1.00 86.62 91 ARG A N 1
ATOM 728 C CA . ARG A 1 91 ? -1.981 4.663 12.381 1.00 86.62 91 ARG A CA 1
ATOM 729 C C . ARG A 1 91 ? -2.732 3.341 12.533 1.00 86.62 91 ARG A C 1
ATOM 731 O O . ARG A 1 91 ? -2.281 2.466 13.264 1.00 86.62 91 ARG A O 1
ATOM 738 N N . SER A 1 92 ? -3.878 3.192 11.876 1.00 88.88 92 SER A N 1
ATOM 739 C CA . SER A 1 92 ? -4.805 2.071 12.107 1.00 88.88 92 SER A CA 1
ATOM 740 C C . SER A 1 92 ? -5.271 1.413 10.809 1.00 88.88 92 SER A C 1
ATOM 742 O O . SER A 1 92 ? -6.36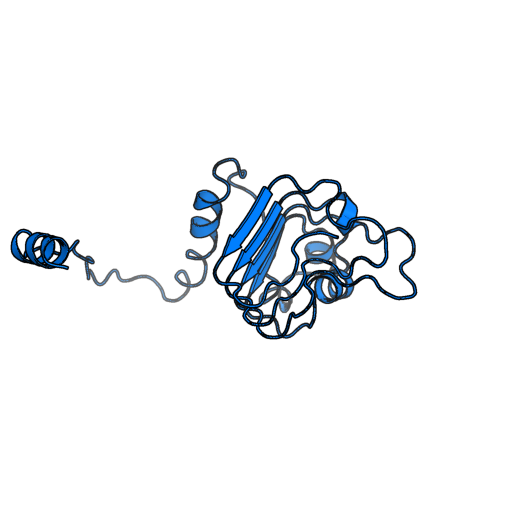9 0.866 10.751 1.00 88.88 92 SER A O 1
ATOM 744 N N . VAL A 1 93 ? -4.446 1.484 9.760 1.00 90.25 93 VAL A N 1
ATOM 745 C CA . VAL A 1 93 ? -4.779 0.936 8.443 1.00 90.25 93 VAL A CA 1
ATOM 746 C C . VAL A 1 93 ? -4.812 -0.589 8.511 1.00 90.25 93 VAL A C 1
ATOM 748 O O . VAL A 1 93 ? -3.788 -1.233 8.712 1.00 90.25 93 VAL A O 1
ATOM 751 N N . LYS A 1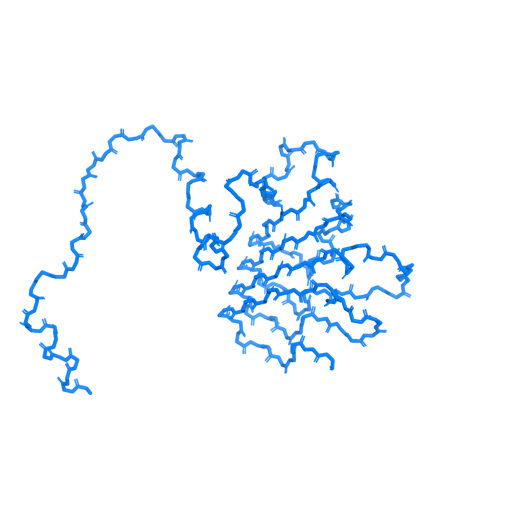 94 ? -5.998 -1.153 8.290 1.00 91.00 94 LYS A N 1
ATOM 752 C CA . LYS A 1 94 ? -6.272 -2.590 8.197 1.00 91.00 94 LYS A CA 1
ATOM 753 C C . LYS A 1 94 ? -6.244 -3.089 6.760 1.00 91.00 94 LYS A C 1
ATOM 755 O O . LYS A 1 94 ? -5.812 -4.213 6.518 1.00 91.00 94 LYS A O 1
ATOM 760 N N . GLY A 1 95 ? -6.687 -2.269 5.809 1.00 89.44 95 GLY A N 1
ATOM 761 C CA . GLY A 1 95 ? -6.716 -2.611 4.389 1.00 89.44 95 GLY A CA 1
ATOM 762 C C . GLY A 1 95 ? -5.991 -1.581 3.53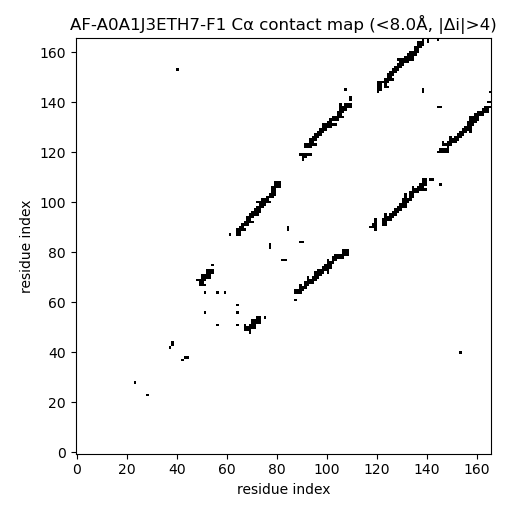6 1.00 89.44 95 GLY A C 1
ATOM 763 O O . GLY A 1 95 ? -6.275 -0.387 3.627 1.00 89.44 95 GLY A O 1
ATOM 764 N N . CYS A 1 96 ? -5.080 -2.034 2.679 1.00 91.56 96 CYS A N 1
ATOM 765 C CA . CYS A 1 96 ? -4.365 -1.168 1.750 1.00 91.56 96 CYS A CA 1
ATOM 766 C C . CYS A 1 96 ? -4.406 -1.729 0.325 1.00 91.56 96 CYS A C 1
ATOM 768 O O . CYS A 1 96 ? -4.042 -2.883 0.090 1.00 91.56 96 CYS A O 1
ATOM 770 N N . TRP A 1 97 ? -4.819 -0.888 -0.62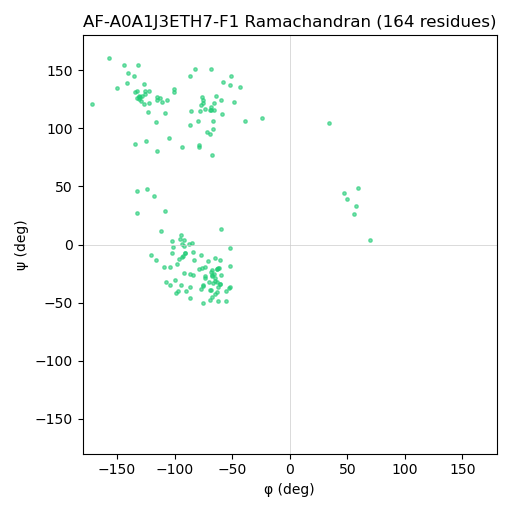4 1.00 90.56 97 TRP A N 1
ATOM 771 C CA . TRP A 1 97 ? -4.808 -1.182 -2.056 1.00 90.56 97 TRP A CA 1
ATOM 772 C C . TRP A 1 97 ? -3.850 -0.240 -2.754 1.00 90.56 97 TRP A C 1
ATOM 774 O O . TRP A 1 97 ? -4.001 0.976 -2.658 1.00 90.56 97 TRP A O 1
ATOM 784 N N . VAL A 1 98 ? -2.889 -0.800 -3.477 1.00 93.12 98 VAL A N 1
ATOM 785 C CA . VAL A 1 98 ? -1.852 -0.038 -4.164 1.00 93.12 98 VAL A CA 1
ATOM 786 C C . VAL A 1 98 ? -1.888 -0.390 -5.642 1.00 93.12 98 VAL A C 1
ATOM 788 O O . VAL A 1 98 ? -1.624 -1.527 -6.023 1.00 93.12 98 VAL A O 1
ATOM 791 N N . GLU A 1 99 ? -2.238 0.578 -6.486 1.00 92.50 99 GLU A N 1
ATOM 792 C CA . GLU A 1 99 ? -2.410 0.370 -7.924 1.00 92.50 99 GLU A CA 1
ATOM 793 C C . GLU A 1 99 ? -1.583 1.366 -8.738 1.00 92.50 99 GLU A C 1
ATOM 795 O O . GLU A 1 99 ? -1.567 2.563 -8.442 1.00 92.50 99 GLU A O 1
ATOM 800 N N . ARG A 1 100 ? -0.939 0.908 -9.817 1.00 94.12 100 ARG A N 1
ATOM 801 C CA . ARG A 1 100 ? -0.294 1.784 -10.819 1.00 94.12 100 ARG A CA 1
ATOM 802 C C . ARG A 1 100 ? 0.746 2.765 -10.244 1.00 94.12 100 ARG A C 1
ATOM 804 O O . ARG A 1 100 ? 0.986 3.818 -10.836 1.00 94.12 100 ARG A O 1
ATOM 811 N N . CYS A 1 101 ? 1.371 2.450 -9.109 1.00 94.19 101 CYS A N 1
ATOM 812 C CA . CYS A 1 101 ? 2.398 3.289 -8.483 1.00 94.19 101 CYS A CA 1
ATOM 813 C C . CYS A 1 101 ? 3.777 2.952 -9.070 1.00 94.19 101 CYS A C 1
ATOM 815 O O . CYS A 1 101 ? 4.373 1.924 -8.762 1.00 94.19 101 CYS A O 1
ATOM 817 N N . LYS A 1 102 ? 4.285 3.800 -9.969 1.00 93.19 102 LYS A N 1
ATOM 818 C CA . LYS A 1 102 ? 5.420 3.444 -10.843 1.00 93.19 102 LYS A CA 1
ATOM 819 C C . LYS A 1 102 ? 6.800 3.607 -10.210 1.00 93.19 102 LYS A C 1
ATOM 821 O O . LYS A 1 102 ? 7.758 3.114 -10.787 1.00 93.19 102 LYS A O 1
ATOM 826 N N . LYS A 1 103 ? 6.905 4.297 -9.072 1.00 94.50 103 LYS A N 1
ATOM 827 C CA . LYS A 1 103 ? 8.179 4.636 -8.409 1.00 94.50 103 LYS A CA 1
ATOM 828 C C . LYS A 1 103 ? 8.512 3.767 -7.196 1.00 94.50 103 LYS A C 1
ATOM 830 O O . LYS A 1 103 ? 9.604 3.886 -6.654 1.00 94.50 103 LYS A O 1
ATOM 835 N N . MET A 1 104 ? 7.586 2.916 -6.761 1.00 93.25 104 MET A N 1
ATOM 836 C CA . MET A 1 104 ? 7.770 2.117 -5.553 1.00 93.25 104 MET A CA 1
ATOM 837 C C . MET A 1 104 ? 8.647 0.901 -5.847 1.00 93.25 104 MET A C 1
ATOM 839 O O . MET A 1 104 ? 8.184 -0.051 -6.469 1.00 93.25 104 MET A O 1
ATOM 843 N N . GLU A 1 105 ? 9.900 0.934 -5.389 1.00 93.25 105 GLU A N 1
ATOM 844 C CA . GLU A 1 105 ? 10.789 -0.238 -5.391 1.00 93.25 105 GLU A CA 1
ATOM 845 C C . GLU A 1 105 ? 10.614 -1.098 -4.135 1.00 93.25 105 GLU A C 1
ATOM 847 O O . GLU A 1 105 ? 10.657 -2.327 -4.209 1.00 93.25 105 GLU A O 1
ATOM 852 N N . ASN A 1 106 ? 10.371 -0.448 -2.995 1.00 89.88 106 ASN A N 1
ATOM 853 C CA . ASN A 1 106 ? 10.067 -1.085 -1.720 1.00 89.88 106 ASN A CA 1
ATOM 854 C C . ASN A 1 106 ? 8.720 -0.564 -1.233 1.00 89.88 106 ASN A C 1
ATOM 856 O O . ASN A 1 106 ? 8.544 0.646 -1.076 1.00 89.88 106 ASN A O 1
ATOM 860 N N . LEU A 1 107 ? 7.762 -1.461 -1.008 1.00 90.44 107 LEU A N 1
ATOM 861 C CA . LEU A 1 107 ? 6.411 -1.028 -0.666 1.00 90.44 107 LEU A CA 1
ATOM 862 C C . LEU A 1 107 ? 6.352 -0.394 0.726 1.00 90.44 107 LEU A C 1
ATOM 864 O O . LEU A 1 107 ? 5.800 0.696 0.887 1.00 90.44 107 LEU A O 1
ATOM 868 N N . PHE A 1 108 ? 6.950 -1.061 1.709 1.00 87.44 108 PHE A N 1
ATOM 869 C CA . PHE A 1 108 ? 7.128 -0.559 3.060 1.00 87.44 108 PHE A CA 1
ATOM 870 C C . PHE A 1 108 ? 8.619 -0.385 3.340 1.00 87.44 108 PHE A C 1
ATOM 872 O O . PHE A 1 108 ? 9.427 -1.288 3.136 1.00 87.44 108 PHE A O 1
ATOM 879 N N . ALA A 1 109 ? 8.987 0.816 3.777 1.00 76.44 109 ALA A N 1
ATOM 880 C CA . ALA A 1 109 ? 10.355 1.161 4.134 1.00 76.44 109 ALA A CA 1
ATOM 881 C C . ALA A 1 109 ? 10.458 1.380 5.647 1.00 76.44 109 ALA A C 1
ATOM 883 O O . ALA A 1 109 ? 9.763 2.249 6.187 1.00 76.44 109 ALA A O 1
ATOM 884 N N . SER A 1 110 ? 11.342 0.625 6.304 1.00 65.38 110 SER A N 1
ATOM 885 C CA . SER A 1 110 ? 11.748 0.879 7.689 1.00 65.38 110 SER A CA 1
ATOM 886 C C . SER A 1 110 ? 12.717 2.064 7.725 1.00 65.38 110 SER A C 1
ATOM 888 O O . SER A 1 110 ? 13.670 2.124 6.946 1.00 65.38 110 SER A O 1
ATOM 890 N N . GLY A 1 111 ? 12.433 3.067 8.557 1.00 55.56 111 GLY A N 1
ATOM 891 C CA . GLY A 1 111 ? 13.320 4.222 8.738 1.00 55.56 111 GLY A CA 1
ATOM 892 C C . GLY A 1 111 ? 14.461 3.939 9.724 1.00 55.56 111 GLY A C 1
ATOM 893 O O . GLY A 1 111 ? 14.287 3.205 10.685 1.00 55.56 111 GLY A O 1
ATOM 894 N N . GLU A 1 112 ? 15.611 4.599 9.561 1.00 45.06 112 GLU A N 1
ATOM 895 C CA . GLU A 1 112 ? 16.790 4.476 10.452 1.00 45.06 112 GLU A CA 1
ATOM 896 C C . GLU A 1 112 ? 16.537 4.892 11.920 1.00 45.06 112 GLU A C 1
ATOM 898 O O . GLU A 1 112 ? 17.350 4.630 12.803 1.00 45.06 112 GLU A O 1
ATOM 903 N N . LYS A 1 113 ? 15.408 5.558 12.186 1.00 46.88 113 LYS A N 1
ATOM 904 C CA . LYS A 1 113 ? 14.936 5.978 13.514 1.00 46.88 113 LYS A CA 1
ATOM 905 C C . LYS A 1 113 ? 13.471 5.609 13.690 1.00 46.88 113 LYS A C 1
ATOM 907 O O . LYS A 1 113 ? 12.643 6.447 14.037 1.00 46.88 113 LYS A O 1
ATOM 912 N N . GLU A 1 114 ? 13.125 4.386 13.326 1.00 50.41 114 GLU A N 1
ATOM 913 C CA . GLU A 1 114 ? 11.796 3.881 13.610 1.00 50.41 114 GLU A CA 1
ATOM 914 C C . GLU A 1 114 ? 11.716 3.633 15.117 1.00 50.41 114 GLU A C 1
ATOM 916 O O . GLU A 1 114 ? 12.172 2.611 15.634 1.00 50.41 114 GLU A O 1
ATOM 921 N N . ASP A 1 115 ? 11.168 4.616 15.840 1.00 46.97 115 ASP A N 1
ATOM 922 C CA . ASP A 1 115 ? 10.505 4.339 17.107 1.00 46.97 115 ASP A CA 1
ATOM 923 C C . ASP A 1 115 ? 9.650 3.090 16.875 1.00 46.97 115 ASP A C 1
ATOM 925 O O . ASP A 1 115 ? 9.013 2.961 15.826 1.00 46.97 115 ASP A O 1
ATOM 929 N N . GLN A 1 116 ? 9.678 2.152 17.817 1.00 46.69 116 GLN A N 1
ATOM 930 C CA . GLN A 1 116 ? 9.115 0.797 17.723 1.00 46.69 116 GLN A CA 1
ATOM 931 C C . GLN A 1 116 ? 7.585 0.739 17.449 1.00 46.69 116 GLN A C 1
ATOM 933 O O . GLN A 1 116 ? 6.964 -0.312 17.586 1.00 46.69 116 GLN A O 1
ATOM 938 N N . GLU A 1 117 ? 6.973 1.855 17.051 1.00 46.12 117 GLU A N 1
ATOM 939 C CA . GLU A 1 117 ? 5.558 2.112 16.822 1.00 46.12 117 GLU A CA 1
ATOM 940 C C . GLU A 1 117 ? 5.260 2.642 15.402 1.00 46.12 117 GLU A C 1
ATOM 942 O O . GLU A 1 117 ? 4.456 3.565 15.225 1.00 46.12 117 GLU A O 1
ATOM 947 N N . THR A 1 118 ? 5.790 2.037 14.334 1.00 55.78 118 THR A N 1
ATOM 948 C CA . THR A 1 118 ? 5.054 2.072 13.054 1.00 55.78 118 THR A CA 1
ATOM 949 C C . THR A 1 118 ? 3.779 1.235 13.188 1.00 55.78 118 THR A C 1
ATOM 951 O O . THR A 1 118 ? 3.677 0.100 12.739 1.00 55.78 118 THR A O 1
ATOM 954 N N . SER A 1 119 ? 2.786 1.822 13.860 1.00 59.62 119 SER A N 1
ATOM 955 C CA . SER A 1 119 ? 1.480 1.256 14.247 1.00 59.62 119 SER A CA 1
ATOM 956 C C . SER A 1 119 ? 0.669 0.609 13.113 1.00 59.62 119 SER A C 1
ATOM 958 O O . SER A 1 119 ? -0.207 -0.216 13.376 1.00 59.62 119 SER A O 1
ATOM 960 N N . PHE A 1 120 ? 0.982 0.906 11.849 1.00 66.56 120 PHE A N 1
ATOM 961 C CA . PHE A 1 120 ? 0.368 0.228 10.704 1.00 66.56 120 PHE A CA 1
ATOM 962 C C . PHE A 1 120 ? 0.879 -1.211 10.501 1.00 66.56 120 PHE A C 1
ATOM 964 O O . PHE A 1 120 ? 0.117 -2.061 10.055 1.00 66.56 120 PHE A O 1
ATOM 971 N N . SER A 1 121 ? 2.120 -1.530 10.895 1.00 67.38 121 SER A N 1
ATOM 972 C CA . SER A 1 121 ? 2.693 -2.888 10.787 1.00 67.38 121 SER A CA 1
ATOM 973 C C . SER A 1 121 ? 1.901 -3.927 11.598 1.00 67.38 121 SER A C 1
ATOM 975 O O . SER A 1 121 ? 1.722 -5.082 11.207 1.00 67.38 121 SER A O 1
ATOM 977 N N . SER A 1 122 ? 1.357 -3.507 12.742 1.00 73.31 122 SER A N 1
ATOM 978 C CA . SER A 1 122 ? 0.543 -4.361 13.603 1.00 73.31 122 SER A CA 1
ATOM 979 C C . SER A 1 122 ? -0.953 -4.302 13.299 1.00 73.31 122 SER A C 1
ATOM 981 O O . SER A 1 122 ? -1.690 -5.084 13.886 1.00 73.31 122 SER A O 1
ATOM 983 N N . SER A 1 123 ? -1.437 -3.422 12.422 1.00 86.50 123 SER A N 1
ATOM 984 C CA . SER A 1 123 ? -2.872 -3.340 12.099 1.00 86.50 123 SER A CA 1
ATOM 985 C C . SER A 1 123 ? -3.219 -3.827 10.697 1.00 86.50 123 SER A C 1
ATOM 987 O O . SER A 1 123 ? -4.370 -4.192 10.482 1.00 86.50 123 SER A O 1
ATOM 989 N N . LEU A 1 124 ? -2.255 -3.907 9.774 1.00 88.69 124 LEU A N 1
ATOM 990 C CA . LEU A 1 124 ? -2.515 -4.299 8.392 1.00 88.69 124 LEU A CA 1
ATOM 991 C C . LEU A 1 124 ? -2.910 -5.781 8.276 1.00 88.69 124 LEU A C 1
ATOM 993 O O . LEU A 1 124 ? -2.110 -6.677 8.539 1.00 88.69 124 LEU A O 1
ATOM 997 N N . GLU A 1 125 ? -4.141 -6.029 7.830 1.00 90.25 125 GLU A N 1
ATOM 998 C CA . GLU A 1 125 ? -4.723 -7.363 7.648 1.00 90.25 125 GLU A CA 1
ATOM 999 C C . GLU A 1 125 ? -4.864 -7.751 6.174 1.00 90.25 125 GLU A C 1
ATOM 1001 O O . GLU A 1 125 ? -4.758 -8.930 5.831 1.00 90.25 125 GLU A O 1
ATOM 1006 N N . THR A 1 126 ? -5.099 -6.773 5.298 1.00 88.00 126 THR A N 1
ATOM 1007 C CA . THR A 1 126 ? -5.317 -6.987 3.864 1.00 88.00 126 THR A CA 1
ATOM 1008 C C . THR A 1 126 ? -4.425 -6.071 3.044 1.00 88.00 126 THR A C 1
ATOM 1010 O O . THR A 1 126 ? -4.449 -4.850 3.208 1.00 88.00 126 THR A O 1
ATOM 1013 N N . LEU A 1 127 ? -3.668 -6.665 2.124 1.00 90.50 127 LEU A N 1
ATOM 1014 C CA . LEU A 1 127 ? -2.813 -5.948 1.193 1.00 90.50 127 LEU A CA 1
ATOM 1015 C C . LEU A 1 127 ? -3.071 -6.421 -0.235 1.00 90.50 127 LEU A C 1
ATOM 1017 O O . LEU A 1 127 ? -2.926 -7.602 -0.558 1.00 90.50 127 LEU A O 1
ATOM 1021 N N . TRP A 1 128 ? -3.422 -5.477 -1.100 1.00 90.38 128 TRP A N 1
ATOM 1022 C CA . TRP A 1 128 ? -3.560 -5.713 -2.526 1.00 90.38 128 TRP A CA 1
ATOM 1023 C C . TRP A 1 128 ? -2.640 -4.796 -3.311 1.00 90.38 128 TRP A C 1
ATOM 1025 O O . TRP A 1 128 ? -2.603 -3.587 -3.085 1.00 90.38 128 TRP A O 1
ATOM 1035 N N . ILE A 1 129 ? -1.915 -5.381 -4.253 1.00 92.50 129 ILE A N 1
ATOM 1036 C CA . ILE A 1 129 ? -0.919 -4.683 -5.047 1.00 92.50 129 ILE A CA 1
ATOM 1037 C C . ILE A 1 129 ? -1.137 -5.056 -6.503 1.00 92.50 129 ILE A C 1
ATOM 1039 O O . ILE A 1 129 ? -1.140 -6.240 -6.843 1.00 92.50 129 ILE A O 1
ATOM 1043 N N . SER A 1 130 ? -1.297 -4.061 -7.373 1.00 92.56 130 SER A N 1
ATOM 1044 C CA . SER A 1 130 ? -1.379 -4.316 -8.807 1.00 92.56 130 SER A CA 1
ATOM 1045 C C . SER A 1 130 ? -0.676 -3.271 -9.654 1.00 92.56 130 SER A C 1
ATOM 1047 O O . SER A 1 130 ? -0.799 -2.064 -9.434 1.00 92.56 130 SER A O 1
ATOM 1049 N N . ASN A 1 131 ? 0.023 -3.743 -10.687 1.00 94.31 131 ASN A N 1
ATOM 1050 C CA . ASN A 1 131 ? 0.669 -2.895 -11.684 1.00 94.31 131 ASN A CA 1
ATOM 1051 C C . ASN A 1 131 ? 1.710 -1.943 -11.065 1.00 94.31 131 ASN A C 1
ATOM 1053 O O . ASN A 1 131 ? 1.704 -0.734 -11.312 1.00 94.31 131 ASN A O 1
ATOM 1057 N N . LEU A 1 132 ? 2.594 -2.492 -10.227 1.00 96.00 132 LEU A N 1
ATOM 1058 C CA . LEU A 1 132 ? 3.775 -1.796 -9.715 1.00 96.00 132 LEU A CA 1
ATOM 1059 C C . LEU A 1 132 ? 5.015 -2.338 -10.451 1.00 96.00 132 LEU A C 1
ATOM 1061 O O . LEU A 1 132 ? 5.597 -3.339 -10.030 1.00 96.00 132 LEU A O 1
ATOM 1065 N N . PRO A 1 133 ? 5.428 -1.716 -11.572 1.00 95.31 133 PRO A N 1
ATOM 1066 C CA . PRO A 1 133 ? 6.462 -2.265 -12.449 1.00 95.31 133 PRO A CA 1
ATOM 1067 C C . PRO A 1 133 ? 7.862 -2.282 -11.833 1.00 95.31 133 PRO A C 1
ATOM 1069 O O . PRO A 1 133 ? 8.688 -3.073 -12.275 1.00 95.31 133 PRO A O 1
ATOM 1072 N N . LEU A 1 134 ? 8.143 -1.429 -10.844 1.00 96.31 134 LEU A N 1
ATOM 1073 C CA . LEU A 1 134 ? 9.453 -1.344 -10.189 1.00 96.31 134 LEU A CA 1
ATOM 1074 C C . LEU A 1 134 ? 9.505 -2.040 -8.826 1.00 96.31 134 LEU A C 1
ATOM 1076 O O . LEU A 1 134 ? 10.576 -2.082 -8.229 1.00 96.31 134 LEU A O 1
ATOM 1080 N N . LEU A 1 135 ? 8.391 -2.597 -8.340 1.00 95.62 135 LEU A N 1
ATOM 1081 C CA . LEU A 1 135 ? 8.341 -3.204 -7.013 1.00 95.62 135 LEU A CA 1
ATOM 1082 C C . LEU A 1 135 ? 9.244 -4.435 -6.957 1.00 95.62 135 LEU A C 1
ATOM 1084 O O . LEU A 1 135 ? 8.965 -5.427 -7.625 1.00 95.62 135 LEU A O 1
ATOM 1088 N N . LYS A 1 136 ? 10.286 -4.366 -6.128 1.00 94.00 136 LYS A N 1
ATOM 1089 C CA . LYS A 1 136 ? 11.239 -5.452 -5.874 1.00 94.00 136 LYS A CA 1
ATOM 1090 C C . LYS A 1 136 ? 10.913 -6.199 -4.592 1.00 94.00 136 LYS A C 1
ATOM 1092 O O . LYS A 1 136 ? 11.002 -7.427 -4.565 1.00 94.00 136 LYS A O 1
ATOM 1097 N N . LYS A 1 137 ? 10.537 -5.469 -3.534 1.00 90.06 137 LYS A N 1
ATOM 1098 C CA . LYS A 1 137 ? 10.304 -6.033 -2.197 1.00 90.06 137 LYS A CA 1
ATOM 1099 C C . LYS A 1 137 ? 9.103 -5.405 -1.506 1.00 90.06 137 LYS A C 1
ATOM 1101 O O . LYS A 1 137 ? 8.824 -4.218 -1.670 1.00 90.06 137 LYS A O 1
ATOM 1106 N N . LEU A 1 138 ? 8.403 -6.195 -0.694 1.00 87.81 138 LEU A N 1
ATOM 1107 C CA . LEU A 1 138 ? 7.326 -5.672 0.152 1.00 87.81 138 LEU A CA 1
ATOM 1108 C C . LEU A 1 138 ? 7.863 -4.909 1.363 1.00 87.81 138 LEU A C 1
ATOM 1110 O O . LEU A 1 138 ? 7.275 -3.909 1.758 1.00 87.81 138 LEU A O 1
ATOM 1114 N N . ASP A 1 139 ? 8.974 -5.370 1.922 1.00 81.38 139 ASP A N 1
ATOM 1115 C CA . ASP A 1 139 ? 9.650 -4.768 3.064 1.00 81.38 139 ASP A CA 1
ATOM 1116 C C . ASP A 1 139 ? 11.170 -4.913 2.895 1.00 81.38 139 ASP A C 1
ATOM 1118 O O . ASP A 1 139 ? 11.649 -5.818 2.207 1.00 81.38 139 ASP A O 1
ATOM 1122 N N . ASN A 1 140 ? 11.932 -4.015 3.516 1.00 71.81 140 ASN A N 1
ATOM 1123 C CA . ASN A 1 140 ? 13.387 -3.957 3.398 1.00 71.81 140 ASN A CA 1
ATOM 1124 C C . ASN A 1 140 ? 14.115 -4.903 4.379 1.00 71.81 140 ASN A C 1
ATOM 1126 O O . ASN A 1 140 ? 15.343 -4.920 4.407 1.00 71.81 140 ASN A O 1
ATOM 1130 N N . GLY A 1 141 ? 13.383 -5.678 5.194 1.00 60.97 141 GLY A N 1
ATOM 1131 C CA . GLY A 1 141 ? 13.914 -6.775 6.019 1.00 60.97 141 GLY A CA 1
ATOM 1132 C C . GLY A 1 141 ? 14.796 -6.354 7.200 1.00 60.97 141 GLY A C 1
ATOM 1133 O O . GLY A 1 141 ? 15.336 -7.205 7.902 1.00 60.97 141 GLY A O 1
ATOM 1134 N N . ASN A 1 142 ? 14.944 -5.050 7.440 1.00 59.62 142 ASN A N 1
ATOM 1135 C CA . ASN A 1 142 ? 15.927 -4.506 8.378 1.00 59.62 142 ASN A CA 1
ATOM 1136 C C . ASN A 1 142 ? 15.392 -4.310 9.812 1.00 59.62 142 ASN A C 1
ATOM 1138 O O . ASN A 1 142 ? 16.143 -3.906 10.697 1.00 59.62 142 ASN A O 1
ATOM 1142 N N . GLY A 1 143 ? 14.116 -4.618 10.059 1.00 53.88 143 GLY A N 1
ATOM 1143 C CA . GLY A 1 143 ? 13.488 -4.503 11.372 1.00 53.88 143 GLY A CA 1
ATOM 1144 C C . GLY A 1 143 ? 12.090 -5.112 11.370 1.00 53.88 143 GLY A C 1
ATOM 1145 O O . GLY A 1 143 ? 11.259 -4.701 10.580 1.00 53.88 143 GLY A O 1
ATOM 1146 N N . GLY A 1 144 ? 11.869 -6.109 12.238 1.00 56.12 144 GLY A N 1
ATOM 1147 C CA . GLY A 1 144 ? 10.574 -6.689 12.625 1.00 56.12 144 GLY A CA 1
ATOM 1148 C C . GLY A 1 144 ? 9.482 -6.768 11.550 1.00 56.12 144 GLY A C 1
ATOM 1149 O O . GLY A 1 144 ? 8.801 -5.784 11.306 1.00 56.12 144 GLY A O 1
ATOM 1150 N N . PHE A 1 145 ? 9.242 -7.976 11.028 1.00 57.84 145 PHE A N 1
ATOM 1151 C CA . PHE A 1 145 ? 8.197 -8.328 10.053 1.00 57.84 145 PHE A CA 1
ATOM 1152 C C . PHE A 1 145 ? 6.990 -7.366 10.046 1.00 57.84 145 PHE A C 1
ATOM 1154 O O . PHE A 1 145 ? 6.188 -7.373 10.983 1.00 57.84 145 PHE A O 1
ATOM 1161 N N . VAL A 1 146 ? 6.864 -6.558 8.984 1.00 64.44 146 VAL A N 1
ATOM 1162 C CA . VAL A 1 146 ? 5.825 -5.515 8.830 1.00 64.44 146 VAL A CA 1
ATOM 1163 C C . VAL A 1 146 ? 4.400 -6.092 8.755 1.00 64.44 146 VAL A C 1
ATOM 1165 O O . VAL A 1 146 ? 3.415 -5.373 8.859 1.00 64.44 146 VAL A O 1
ATOM 1168 N N . PHE A 1 147 ? 4.270 -7.409 8.597 1.00 76.94 147 PHE A N 1
ATOM 1169 C CA . PHE A 1 147 ? 3.017 -8.084 8.261 1.00 76.94 147 PHE A CA 1
ATOM 1170 C C . PHE A 1 147 ? 2.553 -9.065 9.345 1.00 76.94 147 PHE A C 1
ATOM 1172 O O . PHE A 1 147 ? 2.117 -10.171 9.032 1.00 76.94 147 PHE A O 1
ATOM 1179 N N . LYS A 1 148 ? 2.657 -8.706 10.633 1.00 79.44 148 LYS A N 1
ATOM 1180 C CA . LYS A 1 148 ? 2.317 -9.634 11.739 1.00 79.44 148 LYS A CA 1
ATOM 1181 C C . LYS A 1 148 ? 0.865 -10.113 11.715 1.00 79.44 148 LYS A C 1
ATOM 1183 O O . LYS A 1 148 ? 0.600 -11.242 12.110 1.00 79.44 148 LYS A O 1
ATOM 1188 N N . ASN A 1 149 ? -0.050 -9.254 11.270 1.00 86.62 149 ASN A N 1
ATOM 1189 C CA . ASN A 1 149 ? -1.486 -9.528 11.231 1.00 86.62 149 ASN A CA 1
ATOM 1190 C C . ASN A 1 149 ? -2.034 -9.659 9.806 1.00 86.62 149 ASN A C 1
ATOM 1192 O O . ASN A 1 149 ? -3.252 -9.713 9.632 1.00 86.62 149 ASN A O 1
ATOM 1196 N N . LEU A 1 150 ? -1.158 -9.747 8.798 1.00 87.69 150 LEU A N 1
ATOM 1197 C CA . LEU A 1 150 ? -1.579 -9.865 7.409 1.00 87.69 150 LEU A CA 1
ATOM 1198 C C . LEU A 1 150 ? -2.234 -11.232 7.180 1.00 87.69 150 LEU A C 1
ATOM 1200 O O . LEU A 1 150 ? -1.606 -12.276 7.337 1.00 87.69 150 LEU A O 1
ATOM 1204 N N . LYS A 1 151 ? -3.511 -11.213 6.803 1.00 88.69 151 LYS A N 1
ATOM 1205 C CA . LYS A 1 151 ? -4.340 -12.394 6.528 1.00 88.69 151 LYS A CA 1
ATOM 1206 C C . LYS A 1 151 ? -4.542 -12.606 5.033 1.00 88.69 151 LYS A C 1
ATOM 1208 O O . LYS A 1 151 ? -4.648 -13.744 4.586 1.00 88.69 151 LYS A O 1
ATOM 1213 N N . LYS A 1 152 ? -4.633 -11.513 4.269 1.00 87.50 152 LYS A N 1
ATOM 1214 C CA . LYS A 1 152 ? -4.954 -11.521 2.839 1.00 87.50 152 LYS A CA 1
ATOM 1215 C C . LYS A 1 152 ? -3.885 -10.743 2.075 1.00 87.50 152 LYS A C 1
ATOM 1217 O O . LYS A 1 152 ? -3.674 -9.558 2.328 1.00 87.50 152 LYS A O 1
ATOM 1222 N N . LEU A 1 153 ? -3.221 -11.415 1.137 1.00 89.75 153 LEU A N 1
ATOM 1223 C CA . LEU A 1 153 ? -2.252 -10.818 0.222 1.00 89.75 153 LEU A CA 1
ATOM 1224 C C . LEU A 1 153 ? -2.616 -11.199 -1.208 1.00 89.75 153 LEU A C 1
ATOM 1226 O O . LEU A 1 153 ? -2.756 -12.379 -1.521 1.00 89.75 153 LEU A O 1
ATOM 1230 N N . SER A 1 154 ? -2.729 -10.203 -2.079 1.00 89.44 154 SER A N 1
ATOM 1231 C CA . SER A 1 154 ? -2.896 -10.417 -3.512 1.00 89.44 154 SER A CA 1
ATOM 1232 C C . SER A 1 154 ? -1.973 -9.488 -4.279 1.00 89.44 154 SER A C 1
ATOM 1234 O O . SER A 1 154 ? -1.938 -8.283 -4.039 1.00 89.44 154 SER A O 1
ATOM 1236 N N . ILE A 1 155 ? -1.246 -10.072 -5.224 1.00 91.38 155 ILE A N 1
ATOM 1237 C CA . ILE A 1 155 ? -0.257 -9.385 -6.041 1.00 91.38 155 ILE A CA 1
ATOM 1238 C C . ILE A 1 155 ? -0.534 -9.741 -7.488 1.00 91.38 155 ILE A C 1
ATOM 1240 O O . ILE A 1 155 ? -0.584 -10.916 -7.844 1.00 91.38 155 ILE A O 1
ATOM 1244 N N . ASP A 1 156 ? -0.698 -8.717 -8.309 1.00 90.88 156 ASP A N 1
ATOM 1245 C CA . ASP A 1 156 ? -0.981 -8.865 -9.726 1.00 90.88 156 ASP A CA 1
ATOM 1246 C C . ASP A 1 156 ? -0.113 -7.907 -10.551 1.00 90.88 156 ASP A C 1
ATOM 1248 O O . ASP A 1 156 ? 0.200 -6.798 -10.125 1.00 90.88 156 ASP A O 1
ATOM 1252 N N . CYS A 1 157 ? 0.314 -8.324 -11.742 1.00 92.56 157 CYS A N 1
ATOM 1253 C CA . CYS A 1 157 ? 1.060 -7.470 -12.673 1.00 92.56 157 CYS A CA 1
ATOM 1254 C C . CYS A 1 157 ? 2.271 -6.716 -12.057 1.00 92.56 157 CYS A C 1
ATOM 1256 O O . CYS A 1 157 ? 2.519 -5.557 -12.391 1.00 92.56 157 CYS A O 1
ATOM 1258 N N . CYS A 1 158 ? 3.035 -7.356 -11.162 1.00 95.25 158 CYS A N 1
ATOM 1259 C CA . CYS A 1 158 ? 4.243 -6.793 -10.534 1.00 95.25 158 CYS A CA 1
ATOM 1260 C C . CYS A 1 158 ? 5.497 -7.594 -10.954 1.00 95.25 158 CYS A C 1
ATOM 1262 O O . CYS A 1 158 ? 5.930 -8.483 -10.223 1.00 95.25 158 CYS A O 1
ATOM 1264 N N . PRO A 1 159 ? 6.062 -7.341 -12.151 1.00 96.00 159 PRO A N 1
ATOM 1265 C CA . PRO A 1 159 ? 7.053 -8.224 -12.779 1.00 96.00 159 PRO A CA 1
ATOM 1266 C C . PRO A 1 159 ? 8.453 -8.192 -12.150 1.00 96.00 159 PRO A C 1
ATOM 1268 O O . PRO A 1 159 ? 9.228 -9.113 -12.385 1.00 96.00 159 PRO A O 1
ATOM 1271 N N . SER A 1 160 ? 8.787 -7.149 -11.388 1.00 96.94 160 SER A N 1
ATOM 1272 C CA . SER A 1 160 ? 10.139 -6.934 -10.848 1.00 96.94 160 SER A CA 1
ATOM 1273 C C . SER A 1 160 ? 10.329 -7.470 -9.428 1.00 96.94 160 SER A C 1
ATOM 1275 O O . SER A 1 160 ? 11.362 -7.203 -8.823 1.00 96.94 160 SER A O 1
ATOM 1277 N N . ILE A 1 161 ? 9.348 -8.201 -8.885 1.00 95.00 161 ILE A N 1
ATOM 1278 C CA . ILE A 1 161 ? 9.417 -8.715 -7.517 1.00 95.00 161 ILE A CA 1
ATOM 1279 C C . ILE A 1 161 ? 10.539 -9.747 -7.415 1.00 95.00 161 ILE A C 1
ATOM 1281 O O . ILE A 1 161 ? 10.523 -10.778 -8.084 1.00 95.00 161 ILE A O 1
ATOM 1285 N N . GLU A 1 162 ? 11.479 -9.475 -6.517 1.00 93.25 162 GLU A N 1
ATOM 1286 C CA . GLU A 1 162 ? 12.603 -10.350 -6.194 1.00 93.25 162 GLU A CA 1
ATOM 1287 C C . GLU A 1 162 ? 12.298 -11.185 -4.944 1.00 93.25 162 GLU A C 1
ATOM 1289 O O . GLU A 1 162 ? 12.619 -12.371 -4.884 1.00 93.25 162 GLU A O 1
ATOM 1294 N N . SER A 1 163 ? 11.652 -10.577 -3.944 1.00 85.38 163 SER A N 1
ATOM 1295 C CA . SER A 1 163 ? 11.323 -11.227 -2.674 1.00 85.38 163 SER A CA 1
ATOM 1296 C C . SER A 1 163 ? 10.051 -10.648 -2.060 1.00 85.38 163 SER A C 1
ATOM 1298 O O . SER A 1 163 ? 9.899 -9.430 -1.970 1.00 85.38 163 SER A O 1
ATOM 1300 N N . LEU A 1 164 ? 9.162 -11.516 -1.577 1.00 83.50 164 LEU A N 1
ATOM 1301 C CA . LEU A 1 164 ? 7.935 -11.100 -0.888 1.00 83.50 164 LEU A CA 1
ATOM 1302 C C . LEU A 1 164 ? 8.127 -10.951 0.622 1.00 83.50 164 LEU A C 1
ATOM 1304 O O . LEU A 1 164 ? 7.622 -10.001 1.211 1.00 83.50 164 LEU A O 1
ATOM 1308 N N . PHE A 1 165 ? 8.873 -11.866 1.233 1.00 79.12 165 PHE A N 1
ATOM 1309 C CA . PHE A 1 165 ? 9.136 -11.895 2.667 1.00 79.12 165 PHE A CA 1
ATOM 1310 C C . PHE A 1 165 ? 10.642 -12.084 2.918 1.00 79.12 165 PHE A C 1
ATOM 1312 O O . PHE A 1 165 ? 11.312 -12.621 2.028 1.00 79.12 165 PHE A O 1
ATOM 1319 N N . PRO A 1 166 ? 11.163 -11.626 4.075 1.00 67.75 166 PRO A N 1
ATOM 1320 C CA . PRO A 1 166 ? 12.535 -11.893 4.510 1.00 67.75 166 PRO A CA 1
ATOM 1321 C C . PRO A 1 166 ? 12.862 -13.386 4.617 1.00 67.75 166 PRO A C 1
ATOM 1323 O O . PRO A 1 166 ? 11.949 -14.166 4.982 1.00 67.75 166 PRO A O 1
#

Radius of gyration: 19.53 Å; Cα contacts (8 Å, |Δi|>4): 256; chains: 1; bounding box: 45×43×54 Å

Mean predicted aligned error: 13.38 Å

pLDDT: mean 72.53, std 20.54, range [31.44, 96.94]

Solvent-accessible surface area (backbone atoms only — not comparable to full-atom values): 9766 Å² total; per-residue (Å²): 117,70,72,63,56,52,61,60,70,77,43,88,73,62,87,76,78,81,86,69,92,74,92,66,70,91,84,60,79,88,68,64,77,65,70,63,64,48,45,79,78,40,73,83,59,67,91,86,67,70,65,48,43,65,86,59,41,90,81,47,58,66,78,57,55,24,63,33,38,23,39,37,43,57,64,43,84,53,54,26,56,45,57,52,33,58,75,48,55,38,45,52,32,28,33,42,38,40,31,50,26,64,56,20,38,34,42,32,64,82,58,100,76,60,62,100,66,65,44,34,28,70,36,25,28,34,43,38,40,33,42,22,61,44,24,27,26,47,52,72,72,84,68,77,77,61,57,76,47,52,77,44,80,48,80,41,71,46,84,43,56,78,44,76,69,126

InterPro domains:
  IPR032675 Leucine-rich repeat domain superfamily [G3DSA:3.80.10.10] (59-166)
  IPR057135 Disease resistance protein At4g27190-like, leucine-rich repeats [PF23247] (92-166)

Sequence (166 aa):
WSQIKECLAMNPEGSNFSNQPEKTDEKSEKLVHHGSRYRVLDPEVPLDIDIVDTKRSVDLGKDYISKAEYVSVSENESESVSLIFREFQMRSVKGCWVERCKKMENLFASGEKEDQETSFSSSLETLWISNLPLLKKLDNGNGGFVFKNLKKLSIDCCPSIESLFP

Nearest PDB structures (foldseek):
  7plo-assembly1_O  TM=3.906E-01  e=2.314E-01  Homo sapiens
  8f79-assembly1_C  TM=3.961E-01  e=1.245E+00  Mus musculus

Secondary structure (DSSP, 8-state):
-HHHHHHHHH-SS------------TTSTTSSTTHHHHHTT-TTS-TT---EETTSGGGS-HHHHTT-SEEEEES---S-HHHHHHHTT-----EEEEES-TT-SEEE---TT--S--TTTTT--EEEEE--TT--EEE-SSSS-TTTT--EEEEES-TT--BS--

Organism: Noccaea caerulescens (NCBI:txid107243)